Protein AF-H2XJU4-F1 (afdb_monomer)

Organism: Ciona intestinalis (NCBI:txid7719)

InterPro domains:
  IPR025257 Deubiquitinating enzyme MINDY-3/4, conserved domain [PF13898] (2-125)
  IPR039785 Deubiquitinating enzyme MINDY-3/4 [PTHR12473] (14-129)

Foldseek 3Di:
DAEWEFAPPDDPVGTDADDVPRLQDQAQKYWYDFNNFIKIKHFPPRCCSPDVVNVQKGWIWIDRPDPPPPGTFIKIKHLVVVVVVVVCVVPPPDDDPDPDDPVVDARVVVRVCSNRPPIDMDRVPDDGHD

Structure (mmCIF, N/CA/C/O backbone):
data_AF-H2XJU4-F1
#
_entry.id   AF-H2XJU4-F1
#
loop_
_atom_site.group_PDB
_atom_site.id
_atom_site.type_symbol
_atom_site.label_atom_id
_atom_site.label_alt_id
_atom_site.label_comp_id
_atom_site.label_asym_id
_atom_site.label_entity_id
_atom_site.label_seq_id
_atom_site.pdbx_PDB_ins_code
_atom_site.Cartn_x
_atom_site.Cartn_y
_atom_site.Cartn_z
_atom_site.occupancy
_atom_site.B_iso_or_equiv
_atom_site.auth_seq_id
_atom_site.auth_comp_id
_atom_site.auth_asym_id
_atom_site.auth_atom_id
_atom_site.pdbx_PDB_model_num
ATOM 1 N N . MET A 1 1 ? 12.295 -7.472 5.677 1.00 87.75 1 MET A N 1
ATOM 2 C CA . MET A 1 1 ? 11.002 -6.793 5.901 1.00 87.75 1 MET A CA 1
ATOM 3 C C . MET A 1 1 ? 11.134 -5.381 5.362 1.00 87.75 1 MET A C 1
ATOM 5 O O . MET A 1 1 ? 12.185 -4.787 5.574 1.00 87.75 1 MET A O 1
ATOM 9 N N . GLY A 1 2 ? 10.155 -4.907 4.596 1.00 97.25 2 GLY A N 1
ATOM 10 C CA . GLY A 1 2 ? 10.156 -3.570 4.004 1.00 97.25 2 GLY A CA 1
ATOM 11 C C . GLY A 1 2 ? 9.461 -2.537 4.885 1.00 97.25 2 GLY A C 1
ATOM 12 O O . GLY A 1 2 ? 8.859 -2.880 5.904 1.00 97.25 2 GLY A O 1
ATOM 13 N N . PHE A 1 3 ? 9.526 -1.278 4.466 1.00 98.25 3 PHE A N 1
ATOM 14 C CA . PHE A 1 3 ? 8.853 -0.168 5.131 1.00 98.25 3 PHE A CA 1
ATOM 15 C C . PHE A 1 3 ? 8.268 0.801 4.104 1.00 98.25 3 PHE A C 1
ATOM 17 O O . PHE A 1 3 ? 8.910 1.076 3.091 1.00 98.25 3 PHE A O 1
ATOM 24 N N . LEU A 1 4 ? 7.067 1.311 4.372 1.00 98.06 4 LEU A N 1
ATOM 25 C CA . LEU A 1 4 ? 6.427 2.393 3.623 1.00 98.06 4 LEU A CA 1
ATOM 26 C C . LEU A 1 4 ? 5.953 3.470 4.599 1.00 98.06 4 LEU A C 1
ATOM 28 O O . LEU A 1 4 ? 5.529 3.165 5.714 1.00 98.06 4 LEU A O 1
ATOM 32 N N . PHE A 1 5 ? 6.030 4.726 4.176 1.00 97.88 5 PHE A N 1
ATOM 33 C CA . PHE A 1 5 ? 5.716 5.875 5.015 1.00 97.88 5 PHE A CA 1
ATOM 34 C C . PHE A 1 5 ? 4.928 6.907 4.228 1.00 97.88 5 PHE A C 1
ATOM 36 O O . PHE A 1 5 ? 5.287 7.231 3.093 1.00 97.88 5 PHE A O 1
ATOM 43 N N . PHE A 1 6 ? 3.909 7.468 4.867 1.00 96.62 6 PHE A N 1
ATOM 44 C CA . PHE A 1 6 ? 3.215 8.637 4.364 1.00 96.62 6 PHE A CA 1
ATOM 45 C C . PHE A 1 6 ? 2.636 9.470 5.503 1.00 96.62 6 PHE A C 1
ATOM 47 O O . PHE A 1 6 ? 2.000 8.949 6.418 1.00 96.62 6 PHE A O 1
ATOM 54 N N . ASN A 1 7 ? 2.802 10.787 5.418 1.00 95.31 7 ASN A N 1
ATOM 55 C CA . ASN A 1 7 ? 2.183 11.719 6.345 1.00 95.31 7 ASN A CA 1
ATOM 56 C C . ASN A 1 7 ? 1.658 12.939 5.585 1.00 95.31 7 ASN A C 1
ATOM 58 O O . ASN A 1 7 ? 2.429 13.726 5.034 1.00 95.31 7 ASN A O 1
ATOM 62 N N . LYS A 1 8 ? 0.334 13.115 5.587 1.00 92.25 8 LYS A N 1
ATOM 63 C CA . LYS A 1 8 ? -0.343 14.225 4.901 1.00 92.25 8 LYS A CA 1
ATOM 64 C C . LYS A 1 8 ? 0.017 15.602 5.458 1.00 92.25 8 LYS A C 1
ATOM 66 O O . LYS A 1 8 ? -0.114 16.590 4.749 1.00 92.25 8 LYS A O 1
ATOM 71 N N . ASN A 1 9 ? 0.471 15.667 6.710 1.00 92.81 9 ASN A N 1
ATOM 72 C CA . ASN A 1 9 ? 0.819 16.925 7.369 1.00 92.81 9 ASN A CA 1
ATOM 73 C C . ASN A 1 9 ? 2.233 17.411 7.003 1.00 92.81 9 ASN A C 1
ATOM 75 O O . ASN A 1 9 ? 2.614 18.518 7.382 1.00 92.81 9 ASN A O 1
ATOM 79 N N . GLU A 1 10 ? 3.034 16.599 6.302 1.00 92.38 10 GLU A N 1
ATOM 80 C CA . GLU A 1 10 ? 4.335 17.039 5.800 1.00 92.38 10 GLU A CA 1
ATOM 81 C C . GLU A 1 10 ? 4.158 17.938 4.569 1.00 92.38 10 GLU A C 1
ATOM 83 O O . GLU A 1 10 ? 3.440 17.562 3.636 1.00 92.38 10 GLU A O 1
ATOM 88 N N . PRO A 1 11 ? 4.840 19.097 4.513 1.00 90.12 11 PRO A N 1
ATOM 89 C CA . PRO A 1 11 ? 4.806 19.935 3.326 1.00 90.12 11 PRO A CA 1
ATOM 90 C C . PRO A 1 11 ? 5.453 19.183 2.160 1.00 90.12 11 PRO A C 1
ATOM 92 O O . PRO A 1 11 ? 6.523 18.598 2.315 1.00 90.12 11 PRO A O 1
ATOM 95 N N . GLU A 1 12 ? 4.837 19.244 0.982 1.00 85.50 12 GLU A N 1
ATOM 96 C CA . GLU A 1 12 ? 5.210 18.442 -0.192 1.00 85.50 12 GLU A CA 1
ATOM 97 C C . GLU A 1 12 ? 6.711 18.510 -0.528 1.00 85.50 12 GLU A C 1
ATOM 99 O O . GLU A 1 12 ? 7.373 17.484 -0.672 1.00 85.50 12 GLU A O 1
ATOM 104 N N . LYS A 1 13 ? 7.290 19.720 -0.517 1.00 87.88 13 LYS A N 1
ATOM 105 C CA . LYS A 1 13 ? 8.720 19.964 -0.795 1.00 87.88 13 LYS A CA 1
ATOM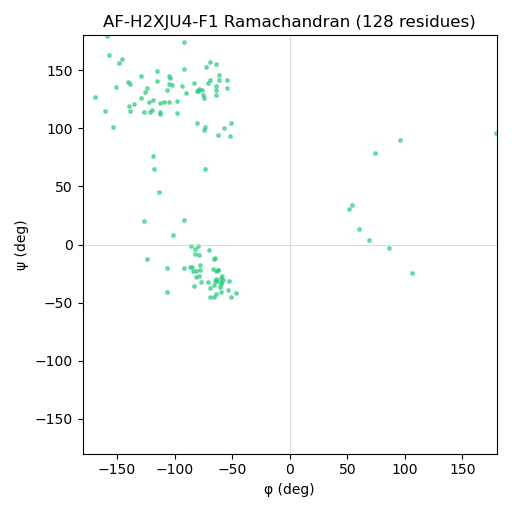 106 C C . LYS A 1 13 ? 9.684 19.375 0.244 1.00 87.88 13 LYS A C 1
ATOM 108 O O . LYS A 1 13 ? 10.889 19.368 0.010 1.00 87.88 13 LYS A O 1
ATOM 113 N N . LYS A 1 14 ? 9.191 18.941 1.407 1.00 90.19 14 LYS A N 1
ATOM 114 C CA . LYS A 1 14 ? 9.986 18.322 2.483 1.00 90.19 14 LYS A CA 1
ATOM 115 C C . LYS A 1 14 ? 9.418 16.969 2.915 1.00 90.19 14 LYS A C 1
ATOM 117 O O . LYS A 1 14 ? 9.693 16.535 4.031 1.00 90.19 14 LYS A O 1
ATOM 122 N N . ARG A 1 15 ? 8.611 16.327 2.067 1.00 91.44 15 ARG A N 1
ATOM 123 C CA . ARG A 1 15 ? 7.999 15.037 2.387 1.00 91.44 15 ARG A CA 1
ATOM 124 C C . ARG A 1 15 ? 9.080 13.970 2.559 1.00 91.44 15 ARG A C 1
ATOM 126 O O . ARG A 1 15 ? 9.996 13.862 1.738 1.00 91.44 15 ARG A O 1
ATOM 133 N N . THR A 1 16 ? 8.976 13.194 3.630 1.00 94.56 16 THR A N 1
ATOM 134 C CA . THR A 1 16 ? 9.946 12.157 3.975 1.00 94.56 16 THR A CA 1
ATOM 135 C C . THR A 1 16 ? 9.949 11.073 2.902 1.00 94.56 16 THR A C 1
ATOM 137 O O . THR A 1 16 ? 8.909 10.526 2.537 1.00 94.56 16 THR A O 1
ATOM 140 N N . GLN A 1 17 ? 11.139 10.741 2.404 1.00 94.19 17 GLN A N 1
ATOM 141 C CA . GLN A 1 17 ? 11.330 9.693 1.405 1.00 94.19 17 GLN A CA 1
ATOM 142 C C . GLN A 1 17 ? 11.924 8.446 2.052 1.00 94.19 17 GLN A C 1
ATOM 144 O O . GLN A 1 17 ? 13.009 8.481 2.631 1.00 94.19 17 GLN A O 1
ATOM 149 N N . VAL A 1 18 ? 11.227 7.319 1.917 1.00 95.88 18 VAL A N 1
ATOM 150 C CA . VAL A 1 18 ? 11.767 6.018 2.320 1.00 95.88 18 VAL A CA 1
ATOM 151 C C . VAL A 1 18 ? 12.790 5.554 1.283 1.00 95.88 18 VAL A C 1
ATOM 153 O O . VAL A 1 18 ? 12.500 5.529 0.086 1.00 95.88 18 VAL A O 1
ATOM 156 N N . GLY A 1 19 ? 13.982 5.170 1.743 1.00 95.81 19 GLY A N 1
ATOM 157 C CA . GLY A 1 19 ? 15.054 4.685 0.872 1.00 95.81 19 GLY A CA 1
ATOM 158 C C . GLY A 1 19 ? 14.666 3.418 0.102 1.00 95.81 19 GLY A C 1
ATOM 159 O O . GLY A 1 19 ? 13.959 2.554 0.624 1.00 95.81 19 GLY A O 1
ATOM 160 N N . SER A 1 20 ? 15.168 3.279 -1.128 1.00 92.38 20 SER A N 1
ATOM 161 C CA . SER A 1 20 ? 14.761 2.223 -2.067 1.00 92.38 20 SER A CA 1
ATOM 162 C C . SER A 1 20 ? 14.870 0.809 -1.491 1.00 92.38 20 SER A C 1
ATOM 164 O O . SER A 1 20 ? 13.952 0.018 -1.668 1.00 92.38 20 SER A O 1
ATOM 166 N N . MET A 1 21 ? 15.915 0.521 -0.705 1.00 93.38 21 MET A N 1
ATOM 167 C CA . MET A 1 21 ? 16.120 -0.793 -0.073 1.00 93.38 21 MET A CA 1
ATOM 168 C C . MET A 1 21 ? 14.972 -1.210 0.859 1.00 93.38 21 MET A C 1
ATOM 170 O O . MET A 1 21 ? 14.660 -2.393 0.965 1.00 93.38 21 MET A O 1
ATOM 174 N N . TYR A 1 22 ? 14.314 -0.251 1.514 1.00 96.06 22 TYR A N 1
ATOM 175 C CA . TYR A 1 22 ? 13.145 -0.522 2.352 1.00 96.06 22 TYR A CA 1
ATOM 176 C C . TYR A 1 22 ? 11.868 -0.710 1.524 1.00 96.06 22 TYR A C 1
ATOM 178 O O . TYR A 1 22 ? 10.970 -1.441 1.943 1.00 96.06 22 TYR A O 1
ATOM 186 N N . LYS A 1 23 ? 11.791 -0.095 0.338 1.00 95.50 23 LYS A N 1
ATOM 187 C CA . LYS A 1 23 ? 10.682 -0.277 -0.608 1.00 95.50 23 LYS A CA 1
ATOM 188 C C . LYS A 1 23 ? 10.796 -1.589 -1.392 1.00 95.50 23 LYS A C 1
ATOM 190 O O . LYS A 1 23 ? 9.773 -2.087 -1.861 1.00 95.50 23 LYS A O 1
ATOM 195 N N . THR A 1 24 ? 11.987 -2.177 -1.511 1.00 94.31 24 THR A N 1
ATOM 196 C CA . THR A 1 24 ? 12.247 -3.434 -2.241 1.00 94.31 24 THR A CA 1
ATOM 197 C C . THR A 1 24 ? 12.774 -4.549 -1.321 1.00 94.31 24 THR A C 1
ATOM 199 O O . THR A 1 24 ? 13.927 -4.969 -1.446 1.00 94.31 24 THR A O 1
ATOM 202 N N . PRO A 1 25 ? 11.968 -5.030 -0.357 1.00 95.25 25 PRO A N 1
ATOM 203 C CA . PRO A 1 25 ? 12.364 -6.131 0.514 1.00 95.25 25 PRO A CA 1
ATOM 204 C C . PRO A 1 25 ? 12.460 -7.467 -0.241 1.00 95.25 25 PRO A C 1
ATOM 206 O O . PRO A 1 25 ? 11.784 -7.670 -1.242 1.00 95.25 25 PRO A O 1
ATOM 209 N N . LEU A 1 26 ? 13.237 -8.415 0.300 1.00 92.38 26 LEU A N 1
ATOM 210 C CA . LEU A 1 26 ? 13.363 -9.780 -0.244 1.00 92.38 26 LEU A CA 1
ATOM 211 C C . LEU A 1 26 ? 12.030 -10.548 -0.285 1.00 92.38 26 LEU A C 1
ATOM 213 O O . LEU A 1 26 ? 11.817 -11.378 -1.159 1.00 92.38 26 LEU A O 1
ATOM 217 N N . LEU A 1 27 ? 11.160 -10.299 0.693 1.00 95.38 27 LEU A N 1
ATOM 218 C CA . LEU A 1 27 ? 9.801 -10.828 0.735 1.00 95.38 27 LEU A CA 1
ATOM 219 C C . LEU A 1 27 ? 8.833 -9.652 0.631 1.00 95.38 27 LEU A C 1
ATOM 221 O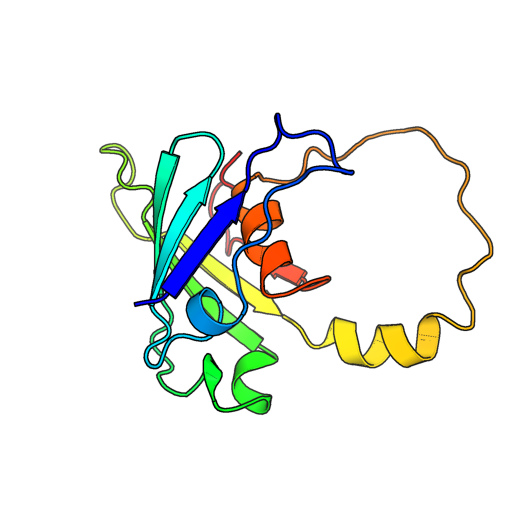 O . LEU A 1 27 ? 9.104 -8.638 1.283 1.00 95.38 27 LEU A O 1
ATOM 225 N N . PRO A 1 28 ? 7.714 -9.784 -0.103 1.00 97.19 28 PRO A N 1
ATOM 226 C CA . PRO A 1 28 ? 6.735 -8.720 -0.326 1.00 97.19 28 PRO A CA 1
ATOM 227 C C . PRO A 1 28 ? 5.891 -8.463 0.930 1.00 97.19 28 PRO A C 1
ATOM 229 O O . PRO A 1 28 ? 4.696 -8.734 0.968 1.00 97.19 28 PRO A O 1
ATOM 232 N N . ILE A 1 29 ? 6.544 -7.995 1.990 1.00 98.00 29 ILE A N 1
ATOM 233 C CA . ILE A 1 29 ? 5.963 -7.683 3.293 1.00 98.00 29 ILE A CA 1
ATOM 234 C C . ILE A 1 29 ? 6.537 -6.339 3.725 1.00 98.00 29 ILE A C 1
ATOM 236 O O . ILE A 1 29 ? 7.758 -6.205 3.885 1.00 98.00 29 ILE A O 1
ATOM 240 N N . TRP A 1 30 ? 5.662 -5.368 3.957 1.00 98.38 30 TRP A N 1
ATOM 241 C CA . TRP A 1 30 ? 6.001 -4.019 4.387 1.00 98.38 30 TRP A CA 1
ATOM 242 C C . TRP A 1 30 ? 5.267 -3.680 5.676 1.00 98.38 30 TRP A C 1
ATOM 244 O O . TRP A 1 30 ? 4.060 -3.883 5.785 1.00 98.38 30 TRP A O 1
ATOM 254 N N . VAL A 1 31 ? 5.986 -3.098 6.631 1.00 98.19 31 VAL A N 1
ATOM 255 C CA . VAL A 1 31 ? 5.346 -2.316 7.691 1.00 98.19 31 VAL A CA 1
ATOM 256 C C . VAL A 1 31 ? 5.033 -0.940 7.116 1.00 98.19 31 VAL A C 1
ATOM 258 O O . VAL A 1 31 ? 5.884 -0.321 6.481 1.00 98.19 31 VAL A O 1
ATOM 261 N N . THR A 1 32 ? 3.818 -0.456 7.322 1.00 97.88 32 THR A N 1
ATOM 262 C CA . THR A 1 32 ? 3.414 0.891 6.918 1.00 97.88 32 THR A CA 1
ATOM 263 C C . THR A 1 32 ? 3.354 1.794 8.132 1.00 97.88 32 THR A C 1
ATOM 265 O O . THR A 1 32 ? 2.869 1.365 9.176 1.00 97.88 32 THR A O 1
ATOM 268 N N . GLN A 1 33 ? 3.742 3.052 7.974 1.00 97.00 33 GLN A N 1
ATOM 269 C CA . GLN A 1 33 ? 3.356 4.128 8.877 1.00 97.00 33 GLN A CA 1
ATOM 270 C C . GLN A 1 33 ? 2.622 5.190 8.053 1.00 97.00 33 GLN A C 1
ATOM 272 O O . GLN A 1 33 ? 3.196 5.780 7.142 1.00 97.00 33 GLN A O 1
ATOM 277 N N . VAL A 1 34 ? 1.330 5.372 8.322 1.00 96.62 34 VAL A N 1
ATOM 278 C CA . VAL A 1 34 ? 0.450 6.274 7.572 1.00 96.62 34 VAL A CA 1
ATOM 279 C C . VAL A 1 34 ? -0.233 7.213 8.557 1.00 96.62 34 VAL A C 1
ATOM 281 O O . VAL A 1 34 ? -1.015 6.774 9.396 1.00 96.62 34 VAL A O 1
ATOM 284 N N . ASN A 1 35 ? 0.075 8.510 8.484 1.00 94.38 35 ASN A N 1
ATOM 285 C CA . ASN A 1 35 ? -0.496 9.567 9.334 1.00 94.38 35 ASN A CA 1
ATOM 286 C C . ASN A 1 35 ? -0.436 9.307 10.852 1.00 94.38 35 ASN A C 1
ATOM 288 O O . ASN A 1 35 ? -1.308 9.756 11.592 1.00 94.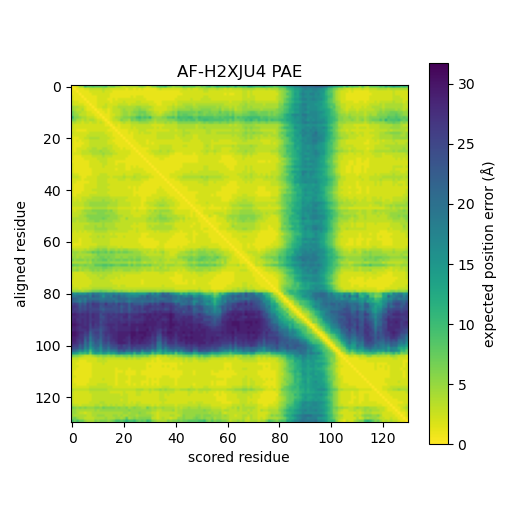38 35 ASN A O 1
ATOM 292 N N . GLY A 1 36 ? 0.574 8.589 11.340 1.00 93.56 36 GLY A N 1
ATOM 293 C CA . GLY A 1 36 ? 0.675 8.225 12.761 1.00 93.56 36 GLY A CA 1
ATOM 294 C C . GLY A 1 36 ? 0.360 6.757 13.039 1.00 93.56 36 GLY A C 1
ATOM 295 O O . GLY A 1 36 ? 0.876 6.214 14.013 1.00 93.56 36 GLY A O 1
ATOM 296 N N . SER A 1 37 ? -0.418 6.105 12.174 1.00 94.38 37 SER A N 1
ATOM 297 C CA . SER A 1 37 ? -0.898 4.735 12.372 1.00 94.38 37 SER A CA 1
ATOM 298 C C . SER A 1 37 ? 0.016 3.714 11.707 1.00 94.38 37 SER A C 1
ATOM 300 O O . SER A 1 37 ? 0.435 3.894 10.563 1.00 94.38 37 SER A O 1
ATOM 302 N N . TYR A 1 38 ? 0.307 2.625 12.416 1.00 96.31 38 TYR A N 1
ATOM 303 C CA . TYR A 1 38 ? 1.076 1.507 11.876 1.00 96.31 38 TYR A CA 1
ATOM 304 C C . TYR A 1 38 ? 0.163 0.443 11.273 1.00 96.31 38 TYR A C 1
ATOM 30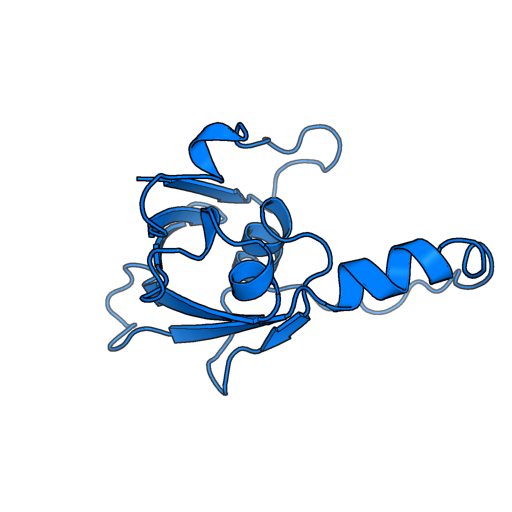6 O O . TYR A 1 38 ? -0.961 0.255 11.721 1.00 96.31 38 TYR A O 1
ATOM 314 N N . GLY A 1 39 ? 0.669 -0.281 10.282 1.00 96.69 39 GLY A N 1
ATOM 315 C CA . GLY A 1 39 ? -0.023 -1.405 9.660 1.00 96.69 39 GLY A CA 1
ATOM 316 C C . GLY A 1 39 ? 0.951 -2.338 8.951 1.00 96.69 39 GLY A C 1
ATOM 317 O O . GLY A 1 39 ? 2.161 -2.097 8.941 1.00 96.69 39 GLY A O 1
ATOM 318 N N . VAL A 1 40 ? 0.426 -3.405 8.358 1.00 97.62 40 VAL A N 1
ATOM 319 C CA . VAL A 1 40 ? 1.196 -4.382 7.584 1.00 97.62 40 VAL A CA 1
ATOM 320 C C . VAL A 1 40 ? 0.532 -4.588 6.231 1.00 97.62 40 VAL A C 1
ATOM 322 O O . VAL A 1 40 ? -0.648 -4.920 6.164 1.00 97.62 40 VAL A O 1
ATOM 325 N N . LEU A 1 41 ? 1.316 -4.414 5.167 1.00 97.75 41 LEU A N 1
ATOM 326 C CA . LEU A 1 41 ? 0.983 -4.793 3.797 1.00 97.75 41 LEU A CA 1
ATOM 327 C C . LEU A 1 41 ? 1.765 -6.043 3.414 1.00 97.75 41 LEU A C 1
ATOM 329 O O . LEU A 1 41 ? 2.967 -6.121 3.675 1.00 97.75 41 LEU A O 1
ATOM 333 N N . PHE A 1 42 ? 1.126 -6.984 2.732 1.00 98.06 42 PHE A N 1
ATOM 334 C CA . PHE A 1 42 ? 1.835 -8.110 2.137 1.00 98.06 42 PHE A CA 1
ATOM 335 C C . PHE A 1 42 ? 1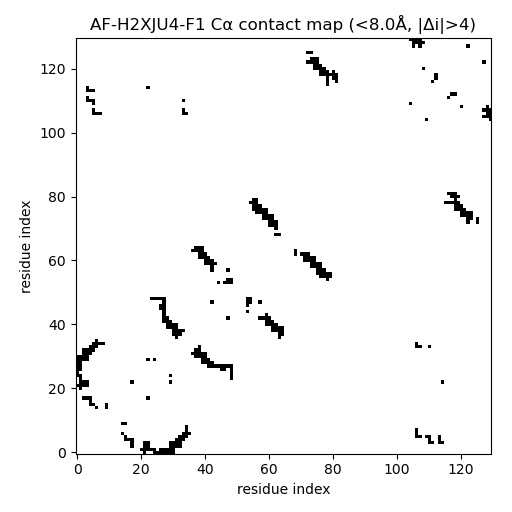.185 -8.611 0.851 1.00 98.06 42 PHE A C 1
ATOM 337 O O . PHE A 1 42 ? -0.010 -8.446 0.639 1.00 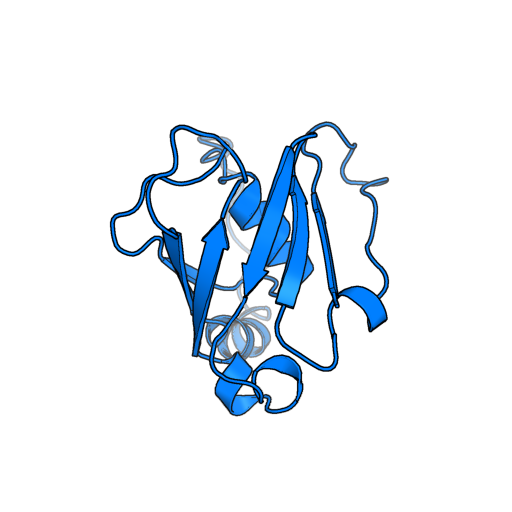98.06 42 PHE A O 1
ATOM 344 N N . CYS A 1 43 ? 1.980 -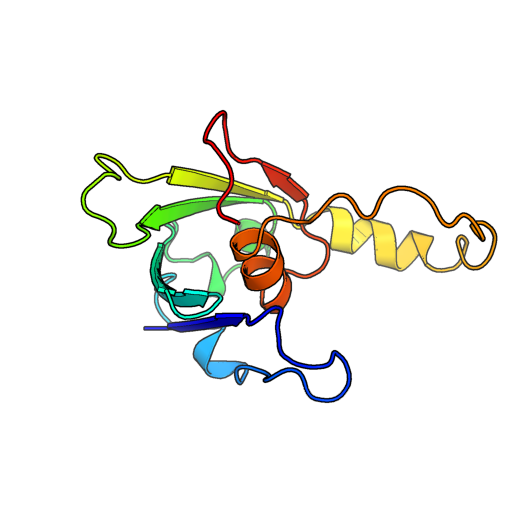9.256 0.003 1.00 97.69 43 CYS A N 1
ATOM 345 C CA . CYS A 1 43 ? 1.498 -10.040 -1.131 1.00 97.69 43 CYS A CA 1
ATOM 346 C C . CYS A 1 43 ? 1.865 -11.511 -0.926 1.00 97.69 43 CYS A C 1
ATOM 348 O O . CYS A 1 43 ? 2.896 -11.832 -0.333 1.00 97.69 43 CYS A O 1
ATOM 350 N N . THR A 1 44 ? 1.046 -12.422 -1.437 1.00 96.25 44 THR A N 1
ATOM 351 C CA . THR A 1 44 ? 1.346 -13.861 -1.420 1.00 96.25 44 THR A CA 1
ATOM 352 C C . THR A 1 44 ? 2.290 -14.277 -2.557 1.00 96.25 44 THR A C 1
ATOM 354 O O . THR A 1 44 ? 3.006 -15.272 -2.421 1.00 96.25 44 THR A O 1
ATOM 357 N N . ALA A 1 45 ? 2.361 -13.494 -3.641 1.00 95.94 45 ALA A N 1
ATOM 358 C CA . ALA A 1 45 ? 3.296 -13.690 -4.748 1.00 95.94 45 ALA A CA 1
ATOM 359 C C . ALA A 1 45 ? 4.716 -13.269 -4.338 1.00 95.94 45 ALA A C 1
ATOM 361 O O . ALA A 1 45 ? 5.057 -12.087 -4.318 1.00 95.94 45 ALA A O 1
ATOM 362 N N . ARG A 1 46 ? 5.554 -14.245 -3.965 1.00 94.38 46 ARG A N 1
ATOM 363 C CA . ARG A 1 46 ? 6.908 -14.010 -3.418 1.00 94.38 46 ARG A CA 1
ATOM 364 C C . ARG A 1 46 ? 7.833 -13.247 -4.362 1.00 94.38 46 ARG A C 1
ATOM 366 O O . ARG A 1 46 ? 8.738 -12.562 -3.901 1.00 94.38 46 ARG A O 1
ATOM 373 N N . ASP A 1 47 ? 7.609 -13.401 -5.654 1.00 94.25 47 ASP A N 1
ATOM 374 C CA . ASP A 1 47 ? 8.350 -12.800 -6.751 1.00 94.25 47 ASP A CA 1
ATOM 375 C C . ASP A 1 47 ? 7.905 -11.368 -7.073 1.00 94.25 47 ASP A C 1
ATOM 377 O O . ASP A 1 47 ? 8.567 -10.727 -7.880 1.00 94.25 47 ASP A O 1
ATOM 381 N N . LEU A 1 48 ? 6.863 -10.831 -6.418 1.00 95.75 48 LEU A N 1
ATOM 382 C CA . LEU A 1 48 ? 6.308 -9.496 -6.691 1.00 95.75 48 LEU A CA 1
ATOM 383 C C . LEU A 1 48 ? 7.373 -8.394 -6.807 1.00 95.75 48 LEU A C 1
ATOM 385 O O . LEU A 1 48 ? 7.266 -7.521 -7.656 1.00 95.75 48 LEU A O 1
ATOM 389 N N . VAL A 1 49 ? 8.387 -8.409 -5.939 1.00 91.50 49 VAL A N 1
ATOM 390 C CA . VAL A 1 49 ? 9.433 -7.368 -5.909 1.00 91.50 49 VAL A CA 1
ATOM 391 C C . VAL A 1 49 ? 10.568 -7.651 -6.904 1.00 91.50 49 VAL A C 1
ATOM 393 O O . VAL A 1 49 ? 11.336 -6.753 -7.237 1.00 91.50 49 VAL A O 1
ATOM 396 N N . THR A 1 50 ? 10.713 -8.897 -7.357 1.00 91.19 50 THR A N 1
ATOM 397 C CA . THR A 1 50 ? 11.832 -9.349 -8.200 1.00 91.19 50 THR A CA 1
ATOM 398 C C . THR A 1 50 ? 11.449 -9.588 -9.659 1.00 91.19 50 THR A C 1
ATOM 400 O O . THR A 1 50 ? 12.336 -9.607 -10.510 1.00 91.19 50 THR A O 1
ATOM 403 N N . ASP A 1 51 ? 10.163 -9.778 -9.959 1.00 92.75 51 ASP A N 1
ATOM 404 C CA . ASP A 1 51 ? 9.635 -9.956 -11.310 1.00 92.75 51 ASP A CA 1
ATOM 405 C C . ASP A 1 51 ? 8.753 -8.766 -11.702 1.00 92.75 51 ASP A C 1
ATOM 407 O O . ASP A 1 51 ? 7.643 -8.579 -11.200 1.00 92.75 51 ASP A O 1
ATOM 411 N N . TRP A 1 52 ? 9.241 -7.987 -12.668 1.00 88.88 52 TRP A N 1
ATOM 412 C CA . TRP A 1 52 ? 8.527 -6.835 -13.210 1.00 88.88 52 TRP A CA 1
ATOM 413 C C . TRP A 1 52 ? 7.173 -7.209 -13.815 1.00 88.88 52 TRP A C 1
ATOM 415 O O . TRP A 1 52 ? 6.294 -6.356 -13.867 1.00 88.88 52 TRP A O 1
ATOM 425 N N . LYS A 1 53 ? 6.987 -8.448 -14.298 1.00 91.62 53 LYS A N 1
ATOM 426 C CA . LYS A 1 53 ? 5.702 -8.898 -14.853 1.00 91.62 53 LYS A CA 1
ATOM 427 C C . LYS A 1 53 ? 4.660 -9.031 -13.754 1.00 91.62 53 LYS A C 1
ATOM 429 O O . LYS A 1 53 ? 3.541 -8.553 -13.928 1.00 91.62 53 LYS A O 1
ATOM 434 N N . THR A 1 54 ? 5.046 -9.637 -12.635 1.00 92.94 54 THR A N 1
ATOM 435 C CA . THR A 1 54 ? 4.204 -9.786 -11.445 1.00 92.94 54 THR A CA 1
ATOM 436 C C . THR A 1 54 ? 3.898 -8.421 -10.823 1.00 92.94 54 THR A C 1
ATOM 438 O O . THR A 1 54 ? 2.770 -8.178 -10.405 1.00 92.94 54 THR A O 1
ATOM 441 N N . GLU A 1 55 ? 4.839 -7.471 -10.875 1.00 94.00 55 GLU A N 1
ATOM 442 C CA . GLU A 1 55 ? 4.622 -6.091 -10.409 1.00 94.00 55 GLU A CA 1
ATOM 443 C C . GLU A 1 55 ? 3.666 -5.262 -11.299 1.00 94.00 55 GLU A C 1
ATOM 445 O O . GLU A 1 55 ? 3.300 -4.145 -10.930 1.00 94.00 55 GLU A O 1
ATOM 450 N N . ARG A 1 56 ? 3.194 -5.783 -12.448 1.00 94.19 56 ARG A N 1
ATOM 451 C CA . ARG A 1 56 ? 2.204 -5.080 -13.294 1.00 94.19 56 ARG A CA 1
ATOM 452 C C . ARG A 1 56 ? 0.783 -5.137 -12.761 1.00 94.19 56 ARG A C 1
ATOM 454 O O . ARG A 1 56 ? 0.017 -4.218 -13.026 1.00 94.19 56 ARG A O 1
ATOM 461 N N . TYR A 1 57 ? 0.412 -6.225 -12.093 1.00 95.81 57 TYR A N 1
ATOM 462 C CA . TYR A 1 57 ? -0.945 -6.430 -11.599 1.00 95.81 57 TYR A CA 1
ATOM 463 C C . TYR A 1 57 ? -0.955 -7.481 -10.498 1.00 95.81 57 TYR A C 1
ATOM 465 O O . TYR A 1 57 ? -0.661 -8.649 -10.756 1.00 95.81 57 TYR A O 1
ATOM 473 N N . PHE A 1 58 ? -1.298 -7.078 -9.281 1.00 97.38 58 PHE A N 1
ATOM 474 C CA . PHE A 1 58 ? -1.225 -7.949 -8.111 1.00 97.38 58 PHE A CA 1
ATOM 475 C C . PHE A 1 58 ? -2.171 -7.479 -7.009 1.00 97.38 58 PHE A C 1
ATOM 477 O O . PHE A 1 58 ? -2.612 -6.331 -6.995 1.00 97.38 58 PHE A O 1
ATOM 484 N N . CYS A 1 59 ? -2.450 -8.368 -6.057 1.00 97.88 59 CYS A N 1
ATOM 485 C CA . CYS A 1 59 ? -3.212 -8.032 -4.861 1.00 97.88 59 CYS A CA 1
ATOM 486 C C . CYS A 1 59 ? -2.282 -7.862 -3.658 1.00 97.88 59 CYS A C 1
ATOM 488 O O . CYS A 1 59 ? -1.375 -8.668 -3.431 1.00 97.88 59 CYS A O 1
ATOM 490 N N . LEU A 1 60 ? -2.541 -6.834 -2.861 1.00 98.19 60 LEU A N 1
ATOM 491 C CA . LEU A 1 60 ? -2.001 -6.647 -1.526 1.00 98.19 60 LEU A CA 1
ATOM 492 C C . LEU A 1 60 ? -3.074 -6.958 -0.492 1.00 98.19 60 LEU A C 1
ATOM 494 O O . LEU A 1 60 ? -4.244 -6.640 -0.673 1.00 98.19 60 LEU A O 1
ATOM 498 N N . HIS A 1 61 ? -2.644 -7.519 0.625 1.00 97.94 61 HIS A N 1
ATOM 499 C CA . HIS A 1 61 ? -3.445 -7.695 1.822 1.00 97.94 61 HIS A CA 1
ATOM 500 C C . HIS A 1 61 ? -2.973 -6.693 2.870 1.00 97.94 61 HIS A C 1
ATOM 502 O O . HIS A 1 61 ? -1.764 -6.549 3.087 1.00 97.94 61 HIS A O 1
ATOM 508 N N . TYR A 1 62 ? -3.912 -6.001 3.511 1.00 97.94 62 TYR A N 1
ATOM 509 C CA . TYR A 1 62 ? -3.621 -4.950 4.476 1.00 97.94 62 TYR A CA 1
ATOM 510 C C . TYR A 1 62 ? -4.303 -5.172 5.822 1.00 97.94 62 TYR A C 1
ATOM 512 O O . TYR A 1 62 ? -5.520 -5.350 5.895 1.00 97.94 62 TYR A O 1
ATOM 520 N N . TYR A 1 63 ? -3.516 -5.048 6.891 1.00 96.88 63 TYR A N 1
ATOM 521 C CA . TYR A 1 63 ? -4.001 -4.908 8.261 1.00 96.88 63 TYR A CA 1
ATOM 522 C C . TYR A 1 63 ? -3.531 -3.575 8.857 1.00 96.88 63 TYR A C 1
ATOM 524 O O . TYR A 1 63 ? -2.332 -3.312 8.935 1.00 96.88 63 TYR A O 1
ATOM 532 N N . ASN A 1 64 ? -4.463 -2.754 9.333 1.00 93.25 64 ASN A N 1
ATOM 533 C CA . ASN A 1 64 ? -4.228 -1.462 9.981 1.00 93.25 64 ASN A CA 1
ATOM 534 C C . ASN A 1 64 ? -3.959 -1.571 11.496 1.00 93.25 64 ASN A C 1
ATOM 536 O O . ASN A 1 64 ? -3.792 -0.556 12.166 1.00 93.25 64 ASN A O 1
ATOM 540 N N . GLY A 1 65 ? -3.984 -2.788 12.053 1.00 88.19 65 GLY A N 1
ATOM 541 C CA . GLY A 1 65 ? -3.743 -3.053 13.476 1.00 88.19 65 GLY A CA 1
ATOM 542 C C . GLY A 1 65 ? -4.836 -2.548 14.428 1.00 88.19 65 GLY A C 1
ATOM 543 O O . GLY A 1 65 ? -4.679 -2.661 15.643 1.00 88.19 65 GLY A O 1
ATOM 544 N N . HIS A 1 66 ? -5.936 -2.000 13.913 1.00 90.69 66 HIS A N 1
ATOM 545 C CA . HIS A 1 66 ? -7.058 -1.531 14.711 1.00 90.69 66 HIS A CA 1
ATOM 546 C C . HIS A 1 66 ? -7.988 -2.694 15.070 1.00 90.69 66 HIS A C 1
ATOM 548 O O . HIS A 1 66 ? -8.318 -3.525 14.228 1.00 90.69 66 HIS A O 1
ATOM 554 N N . PHE A 1 67 ? -8.483 -2.723 16.309 1.00 89.19 67 PHE A N 1
ATOM 555 C CA . PHE A 1 67 ? -9.315 -3.825 16.815 1.00 89.19 67 PHE A CA 1
ATOM 556 C C . PHE A 1 67 ? -10.641 -4.009 16.055 1.00 89.19 67 PHE A C 1
ATOM 558 O O . PHE A 1 67 ? -11.250 -5.074 16.115 1.00 89.19 67 PHE A O 1
ATOM 565 N N . THR A 1 68 ? -11.120 -2.971 15.364 1.00 89.88 68 THR A N 1
ATOM 566 C CA . THR A 1 68 ? -12.350 -3.049 14.561 1.00 89.88 68 THR A CA 1
ATOM 567 C C . THR A 1 68 ? -12.137 -3.753 13.227 1.00 89.88 68 THR A C 1
ATOM 569 O O . THR A 1 68 ? -13.119 -4.171 12.620 1.00 89.88 68 THR A O 1
ATOM 572 N N . GLN A 1 69 ? -10.895 -3.891 12.755 1.00 92.62 69 GLN A N 1
ATOM 573 C CA . GLN A 1 69 ? -10.608 -4.630 11.536 1.00 92.62 69 GLN A CA 1
ATOM 574 C C . GLN A 1 69 ? -10.590 -6.130 11.850 1.00 92.62 69 GLN A C 1
ATOM 576 O O . GLN A 1 69 ? -9.651 -6.642 12.450 1.00 92.62 69 GLN A O 1
ATOM 581 N N . GLN A 1 70 ? -11.651 -6.829 11.448 1.00 89.50 70 GLN A N 1
ATOM 582 C CA . GLN A 1 70 ? -11.817 -8.264 11.710 1.00 89.50 70 GLN A CA 1
ATOM 583 C C . GLN A 1 70 ? -11.158 -9.158 10.644 1.00 89.50 70 GLN A C 1
ATOM 585 O O . GLN A 1 70 ? -10.919 -10.333 10.908 1.00 89.50 70 GLN A O 1
ATOM 590 N N . ALA A 1 71 ? -10.870 -8.616 9.457 1.00 91.75 71 ALA A N 1
ATOM 591 C CA . ALA A 1 71 ? -10.254 -9.318 8.331 1.00 91.75 71 ALA A CA 1
ATOM 592 C C . ALA A 1 71 ? -9.331 -8.379 7.537 1.00 91.75 71 ALA A C 1
ATOM 594 O O . ALA A 1 71 ? -9.452 -7.154 7.635 1.00 91.75 71 ALA A O 1
ATOM 595 N N . GLU A 1 72 ? -8.402 -8.937 6.762 1.00 92.44 72 GLU A N 1
ATOM 596 C CA . GLU A 1 72 ? -7.553 -8.156 5.862 1.00 92.44 72 GLU A CA 1
ATOM 597 C C . GLU A 1 72 ? -8.388 -7.420 4.816 1.00 92.44 72 GLU A C 1
ATOM 599 O O . GLU A 1 72 ? -9.330 -7.975 4.258 1.00 92.44 72 GLU A O 1
ATOM 604 N N . ALA A 1 73 ? -7.988 -6.192 4.489 1.00 96.12 73 ALA A N 1
ATOM 605 C CA . ALA A 1 73 ? -8.457 -5.553 3.268 1.00 96.12 73 ALA A CA 1
ATOM 606 C C . ALA A 1 73 ? -7.636 -6.089 2.092 1.00 96.12 73 ALA A C 1
ATOM 608 O O . ALA A 1 73 ? -6.404 -6.121 2.164 1.00 96.12 73 ALA A O 1
ATOM 609 N N . THR A 1 74 ? -8.303 -6.493 1.014 1.00 97.44 74 THR A N 1
ATOM 610 C CA . THR A 1 74 ? -7.633 -6.889 -0.230 1.00 97.44 74 THR A CA 1
ATOM 611 C C . THR A 1 74 ? -7.655 -5.716 -1.196 1.00 97.44 74 THR A C 1
ATOM 613 O O . THR A 1 74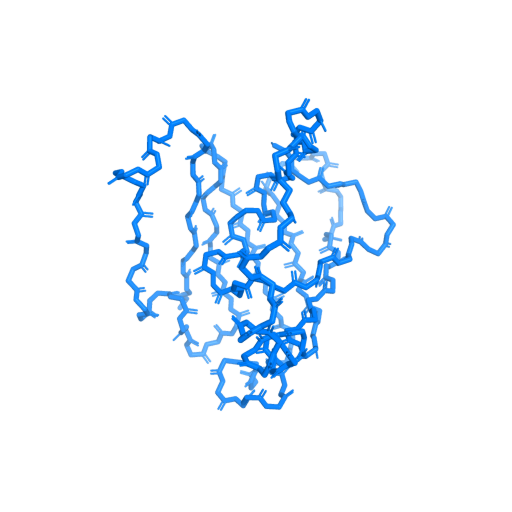 ? -8.717 -5.199 -1.523 1.00 97.44 74 THR A O 1
ATOM 616 N N . ILE A 1 75 ? -6.485 -5.298 -1.663 1.00 97.81 75 ILE A N 1
ATOM 617 C CA . ILE A 1 75 ? -6.290 -4.119 -2.506 1.00 97.81 75 ILE A CA 1
ATOM 618 C C . ILE A 1 75 ? -5.620 -4.577 -3.797 1.00 97.81 75 ILE A C 1
ATOM 620 O O . ILE A 1 75 ? -4.538 -5.158 -3.756 1.00 97.81 75 ILE A O 1
ATOM 624 N N . THR A 1 76 ? -6.237 -4.320 -4.940 1.00 97.94 76 THR A N 1
ATOM 625 C CA . THR A 1 76 ? -5.654 -4.628 -6.248 1.00 97.94 76 THR A CA 1
ATOM 626 C C . THR A 1 76 ? -4.854 -3.427 -6.736 1.00 97.94 76 THR A C 1
ATOM 628 O O . THR A 1 76 ? -5.355 -2.305 -6.735 1.00 97.94 76 THR A O 1
ATOM 631 N N . ILE A 1 77 ? -3.614 -3.669 -7.156 1.00 97.19 77 ILE A N 1
ATOM 632 C CA . ILE A 1 77 ? -2.709 -2.664 -7.713 1.00 97.19 77 ILE A CA 1
ATOM 633 C C . ILE A 1 77 ? -2.477 -2.989 -9.188 1.00 97.19 77 ILE A C 1
ATOM 635 O O . ILE A 1 77 ? -1.982 -4.071 -9.509 1.00 97.19 77 ILE A O 1
ATOM 639 N N . ASP A 1 78 ? -2.796 -2.050 -10.078 1.00 96.06 78 ASP A N 1
ATOM 640 C CA . ASP A 1 78 ? -2.473 -2.120 -11.507 1.00 96.06 78 ASP A CA 1
ATOM 641 C C . ASP A 1 78 ? -1.449 -1.034 -11.854 1.00 96.06 78 ASP A C 1
ATOM 643 O O . ASP A 1 78 ? -1.738 0.158 -11.778 1.00 96.06 78 ASP A O 1
ATOM 647 N N . THR A 1 79 ? -0.236 -1.439 -12.230 1.00 93.75 79 THR A N 1
ATOM 648 C CA . THR A 1 79 ? 0.845 -0.517 -12.620 1.00 93.75 79 THR A CA 1
ATOM 649 C C . THR A 1 79 ? 1.023 -0.432 -14.138 1.00 93.75 79 THR A C 1
ATOM 651 O O . THR A 1 79 ? 1.979 0.176 -14.615 1.00 93.75 79 THR A O 1
ATOM 654 N N . ARG A 1 80 ? 0.135 -1.031 -14.946 1.00 88.25 80 ARG A N 1
ATOM 655 C CA . ARG A 1 80 ? 0.252 -1.030 -16.417 1.00 88.25 80 ARG A CA 1
ATOM 656 C C . ARG A 1 80 ? 0.114 0.367 -17.014 1.00 88.25 80 ARG A C 1
ATOM 658 O O . ARG A 1 80 ? 0.795 0.636 -17.999 1.00 88.25 80 ARG A O 1
ATOM 665 N N . THR A 1 81 ? -0.677 1.236 -16.385 1.00 66.44 81 THR A N 1
ATOM 666 C CA . THR A 1 81 ? -0.856 2.656 -16.745 1.00 66.44 81 THR A CA 1
ATOM 667 C C . THR A 1 81 ? 0.472 3.405 -16.856 1.00 66.44 81 THR A C 1
ATOM 669 O O . THR A 1 81 ? 0.614 4.253 -17.729 1.00 66.44 81 THR A O 1
ATOM 672 N N . ARG A 1 82 ? 1.480 3.017 -16.060 1.00 58.75 82 ARG A N 1
ATOM 673 C CA . ARG A 1 82 ? 2.854 3.545 -16.107 1.00 58.75 82 ARG A CA 1
ATOM 674 C C . ARG A 1 82 ? 3.533 3.387 -17.472 1.00 58.75 82 ARG A C 1
ATOM 676 O O . ARG A 1 82 ? 4.443 4.144 -17.795 1.00 58.75 82 ARG A O 1
ATOM 683 N N . VAL A 1 83 ? 3.189 2.345 -18.230 1.00 53.72 83 VAL A N 1
ATOM 684 C CA . VAL A 1 83 ? 3.839 2.065 -19.522 1.00 53.72 83 VAL A CA 1
ATOM 685 C C . VAL A 1 83 ? 3.212 2.908 -20.628 1.00 53.72 83 VAL A C 1
ATOM 687 O O . VAL A 1 83 ? 3.935 3.394 -21.489 1.00 53.72 83 VAL A O 1
ATOM 690 N N . ASP A 1 84 ? 1.904 3.143 -20.551 1.00 50.78 84 ASP A N 1
ATOM 691 C CA . ASP A 1 84 ? 1.178 3.915 -21.558 1.00 50.78 84 ASP A CA 1
ATOM 692 C C . ASP A 1 84 ? 1.334 5.434 -21.330 1.00 50.78 84 ASP A C 1
ATOM 694 O O . ASP A 1 84 ? 1.325 6.202 -22.291 1.00 50.78 84 ASP A O 1
ATOM 698 N N . SER A 1 85 ? 1.555 5.885 -20.083 1.00 49.41 85 SER A N 1
ATOM 699 C CA . SER A 1 85 ? 1.772 7.304 -19.753 1.00 49.41 85 SER A CA 1
ATOM 700 C C . SER A 1 85 ? 3.125 7.847 -20.221 1.00 49.41 85 SER A C 1
ATOM 702 O O . SER A 1 85 ? 3.183 8.997 -20.633 1.00 49.41 85 SER A O 1
ATOM 704 N N . ILE A 1 86 ? 4.193 7.040 -20.266 1.00 53.84 86 ILE A N 1
ATOM 705 C CA . ILE A 1 86 ? 5.504 7.472 -20.803 1.00 53.84 86 ILE A CA 1
ATOM 706 C C . ILE A 1 86 ? 5.414 7.826 -22.299 1.00 53.84 86 ILE A C 1
ATOM 708 O O . ILE A 1 86 ? 6.122 8.723 -22.764 1.00 53.84 86 ILE A O 1
ATOM 712 N N . ASP A 1 87 ? 4.522 7.168 -23.045 1.00 49.41 87 ASP A N 1
ATOM 713 C CA . ASP A 1 87 ? 4.249 7.493 -24.449 1.00 49.41 87 ASP A CA 1
ATOM 714 C C . ASP A 1 87 ? 3.231 8.645 -24.604 1.00 49.41 87 ASP A C 1
ATOM 716 O O . ASP A 1 87 ? 3.252 9.353 -25.616 1.00 49.41 87 ASP A O 1
ATOM 720 N N . LEU A 1 88 ? 2.388 8.892 -23.592 1.00 48.53 88 LEU A N 1
ATOM 721 C CA . LEU A 1 88 ? 1.351 9.935 -23.590 1.00 48.53 88 LEU A CA 1
ATOM 722 C C . LEU A 1 88 ? 1.814 11.286 -23.000 1.00 48.53 88 LEU A C 1
ATOM 724 O O . LEU A 1 88 ? 1.256 12.327 -23.348 1.00 48.53 88 LEU A O 1
ATOM 728 N N . ASP A 1 89 ? 2.881 11.305 -22.193 1.00 47.22 89 ASP A N 1
ATOM 729 C CA . ASP A 1 89 ? 3.458 12.503 -21.545 1.00 47.22 89 ASP A CA 1
ATOM 730 C C . ASP A 1 89 ? 4.030 13.524 -22.548 1.00 47.22 89 ASP A C 1
ATOM 732 O O . ASP A 1 89 ? 4.312 14.675 -22.218 1.00 47.22 89 ASP A O 1
ATOM 736 N N . ARG A 1 90 ? 4.172 13.136 -23.822 1.00 49.47 90 ARG A N 1
ATOM 737 C CA . ARG A 1 90 ? 4.486 14.067 -24.917 1.00 49.47 90 ARG A CA 1
ATOM 738 C C . ARG A 1 90 ? 3.281 14.870 -25.413 1.00 49.47 90 ARG A C 1
ATOM 740 O O . ARG A 1 90 ? 3.484 15.768 -26.229 1.00 49.47 90 ARG A O 1
ATOM 747 N N . GLN A 1 91 ? 2.058 14.560 -24.977 1.00 45.06 91 GLN A N 1
ATOM 748 C CA . GLN A 1 91 ? 0.836 15.124 -25.560 1.00 45.06 91 GLN A CA 1
ATOM 749 C C . GLN A 1 91 ? -0.094 15.842 -24.563 1.00 45.06 91 GLN A C 1
ATOM 751 O O . GLN A 1 91 ? -0.950 16.598 -25.013 1.00 45.06 91 GLN A O 1
ATOM 756 N N . ILE A 1 92 ? 0.102 15.697 -23.245 1.00 46.88 92 ILE A N 1
ATOM 757 C CA . ILE A 1 92 ? -0.762 16.295 -22.202 1.00 46.88 92 ILE A CA 1
ATOM 758 C C . ILE A 1 92 ? 0.001 17.360 -21.390 1.00 46.88 92 ILE A C 1
ATOM 760 O O . ILE A 1 92 ? -0.056 17.418 -20.170 1.00 46.88 92 ILE A O 1
ATOM 764 N N . SER A 1 93 ? 0.745 18.245 -22.058 1.00 43.53 93 SER A N 1
ATOM 765 C CA . SER A 1 93 ? 1.174 19.519 -21.448 1.00 43.53 93 SER A CA 1
ATOM 766 C C . SER A 1 93 ? 0.182 20.649 -21.742 1.00 43.53 93 SER A C 1
ATOM 768 O O . SER A 1 93 ? 0.541 21.826 -21.757 1.00 43.53 93 SER A O 1
ATOM 770 N N . ILE A 1 94 ? -1.051 20.291 -22.085 1.00 48.09 94 ILE A N 1
ATOM 771 C CA . ILE A 1 94 ? -2.092 21.209 -22.506 1.00 48.09 94 ILE A CA 1
ATOM 772 C C . ILE A 1 94 ? -3.366 20.676 -21.828 1.00 48.09 94 ILE A C 1
ATOM 774 O O . ILE A 1 94 ? -3.800 19.583 -22.169 1.00 48.09 94 ILE A O 1
ATOM 778 N N . TRP A 1 95 ? -3.972 21.512 -20.974 1.00 43.12 95 TRP A N 1
ATOM 779 C CA . TRP A 1 95 ? -5.335 21.427 -20.409 1.00 43.12 95 TRP A CA 1
ATOM 780 C C . TRP A 1 95 ? -5.383 20.771 -19.018 1.00 43.12 95 TRP A C 1
ATOM 782 O O . TRP A 1 95 ? -5.464 19.556 -18.896 1.00 43.12 95 TRP A O 1
ATOM 792 N N . ASP A 1 96 ? -5.250 21.585 -17.966 1.00 37.88 96 ASP A N 1
ATOM 793 C CA . ASP A 1 96 ? -6.373 21.862 -17.053 1.00 37.88 96 ASP A CA 1
ATOM 794 C C . ASP A 1 96 ? -5.921 22.813 -15.930 1.00 37.88 96 ASP A C 1
ATOM 796 O O . ASP A 1 96 ? -5.338 22.417 -14.921 1.00 37.88 96 ASP A O 1
ATOM 800 N N . ASP A 1 97 ? -6.189 24.103 -16.152 1.00 43.31 97 ASP A N 1
ATOM 801 C CA . ASP A 1 97 ? -6.602 25.009 -15.082 1.00 43.31 97 ASP A CA 1
ATOM 802 C C . ASP A 1 97 ? -8.053 24.625 -14.753 1.00 43.31 97 ASP A C 1
ATOM 804 O O . ASP A 1 97 ? -8.951 24.995 -15.503 1.00 43.31 97 ASP A O 1
ATOM 808 N N . ASP A 1 98 ? -8.283 23.868 -13.679 1.00 41.31 98 ASP A N 1
ATOM 809 C CA . ASP A 1 98 ? -9.578 23.846 -12.990 1.00 41.31 98 ASP A CA 1
ATOM 810 C C . ASP A 1 98 ? -9.376 23.457 -11.513 1.00 41.31 98 ASP A C 1
ATOM 812 O O . ASP A 1 98 ? -9.176 22.300 -11.133 1.00 41.31 98 ASP A O 1
ATOM 816 N N . GLU A 1 99 ? -9.403 24.482 -10.658 1.00 52.72 99 GLU A N 1
ATOM 817 C CA . GLU A 1 99 ? -9.692 24.360 -9.234 1.00 52.72 99 GLU A CA 1
ATOM 818 C C . GLU A 1 99 ? -11.125 23.826 -9.058 1.00 52.72 99 GLU A C 1
ATOM 820 O O . GLU A 1 99 ? -12.050 24.624 -9.000 1.00 52.72 99 GLU A O 1
ATOM 825 N N . GLU A 1 100 ? -11.352 22.517 -8.909 1.00 44.38 100 GLU A N 1
ATOM 826 C CA . GLU A 1 100 ? -12.478 22.031 -8.092 1.00 44.38 100 GLU A CA 1
ATOM 827 C C . GLU A 1 100 ? -12.430 20.523 -7.817 1.00 44.38 100 GLU A C 1
ATOM 829 O O . GLU A 1 100 ? -12.420 19.679 -8.709 1.00 44.38 100 GLU A O 1
ATOM 834 N N . ILE A 1 101 ? -12.508 20.202 -6.522 1.00 43.00 101 ILE A N 1
ATOM 835 C CA . ILE A 1 101 ? -12.536 18.863 -5.926 1.00 43.00 101 ILE A CA 1
ATOM 836 C C . ILE A 1 101 ? -11.165 18.177 -5.960 1.00 43.00 101 ILE A C 1
ATOM 838 O O . ILE A 1 101 ? -10.932 17.213 -6.690 1.00 43.00 101 ILE A O 1
ATOM 842 N N . GLU A 1 102 ? -10.288 18.570 -5.028 1.00 49.97 102 GLU A N 1
ATOM 843 C CA . GLU A 1 102 ? -9.379 17.594 -4.425 1.00 49.97 102 GLU A CA 1
ATOM 844 C C . GLU A 1 102 ? -10.248 16.427 -3.926 1.00 49.97 102 GLU A C 1
ATOM 846 O O . GLU A 1 102 ? -10.803 16.456 -2.822 1.00 49.97 102 GLU A O 1
ATOM 851 N N . LYS A 1 103 ? -10.423 15.385 -4.746 1.00 56.44 103 LYS A N 1
ATOM 852 C CA . LYS A 1 103 ? -10.855 14.082 -4.254 1.00 56.44 103 LYS A CA 1
ATOM 853 C C . LYS A 1 103 ? -9.802 13.719 -3.231 1.00 56.44 103 LYS A C 1
ATOM 855 O O . LYS A 1 103 ? -8.696 13.342 -3.600 1.00 56.44 103 LYS A O 1
ATOM 860 N N . LYS A 1 104 ? -10.120 13.924 -1.951 1.00 73.44 104 LYS A N 1
ATOM 861 C CA . LYS A 1 104 ? -9.246 13.592 -0.834 1.00 73.44 104 LYS A CA 1
ATOM 862 C C . LYS A 1 104 ? -8.816 12.152 -1.053 1.00 73.44 104 LYS A C 1
ATOM 864 O O . LYS A 1 104 ? -9.636 11.249 -0.922 1.00 73.44 104 LYS A O 1
ATOM 869 N N . GLN A 1 105 ? -7.585 11.951 -1.494 1.00 85.12 105 GLN A N 1
ATOM 870 C CA . GLN A 1 105 ? -7.101 10.620 -1.798 1.00 85.12 105 GLN A CA 1
ATOM 871 C C . GLN A 1 105 ? -6.915 9.883 -0.463 1.00 85.12 105 GLN A C 1
ATOM 873 O O . GLN A 1 105 ? -6.471 10.508 0.509 1.00 85.12 105 GLN A O 1
ATOM 878 N N . PRO A 1 106 ? -7.280 8.595 -0.353 1.00 93.81 106 PRO A N 1
ATOM 879 C CA . PRO A 1 106 ? -7.028 7.823 0.857 1.00 93.81 106 PRO A CA 1
ATOM 880 C C . PRO A 1 106 ? -5.541 7.868 1.229 1.00 93.81 106 PRO A C 1
ATOM 882 O O . PRO A 1 106 ? -4.664 7.688 0.386 1.00 93.81 106 PRO A O 1
ATOM 885 N N . SER A 1 107 ? -5.223 8.086 2.501 1.00 94.94 107 SER A N 1
ATOM 886 C CA . SER A 1 107 ? -3.831 8.238 2.940 1.00 94.94 107 SER A CA 1
ATOM 887 C C . SER A 1 107 ? -3.000 6.970 2.730 1.00 94.94 107 SER A C 1
ATOM 889 O O . SER A 1 107 ? -1.795 7.052 2.490 1.00 94.94 107 SER A O 1
ATOM 891 N N . LEU A 1 108 ? -3.627 5.789 2.790 1.00 96.44 108 LEU A N 1
ATOM 892 C CA . LEU A 1 108 ? -2.946 4.543 2.439 1.00 96.44 108 LEU A CA 1
ATOM 893 C C . LEU A 1 108 ? -2.654 4.463 0.936 1.00 96.44 108 LEU A C 1
ATOM 895 O O . LEU A 1 108 ? -1.579 4.014 0.561 1.00 96.44 108 LEU A O 1
ATOM 899 N N . GLU A 1 109 ? -3.553 4.949 0.085 1.00 96.69 109 GLU A N 1
ATOM 900 C CA . GLU A 1 109 ? -3.333 5.035 -1.363 1.00 96.69 109 GLU A CA 1
ATOM 901 C C . GLU A 1 109 ? -2.177 5.989 -1.689 1.00 96.69 109 GLU A C 1
ATOM 903 O O . GLU A 1 109 ? -1.258 5.623 -2.422 1.00 96.69 109 GLU A O 1
ATOM 908 N N . GLN A 1 110 ? -2.107 7.143 -1.020 1.00 95.38 110 GLN A N 1
ATOM 909 C CA . GLN A 1 110 ? -0.947 8.038 -1.122 1.00 95.38 110 GLN A CA 1
ATOM 910 C C . GLN A 1 110 ? 0.359 7.363 -0.663 1.00 95.38 110 GLN A C 1
ATOM 912 O O . GLN A 1 110 ? 1.414 7.573 -1.262 1.00 95.38 110 GLN A O 1
ATOM 917 N N . CYS A 1 111 ? 0.300 6.510 0.364 1.00 97.31 111 CYS A N 1
ATOM 918 C CA . CYS A 1 111 ? 1.438 5.703 0.809 1.00 97.31 111 CYS A CA 1
ATOM 919 C C . CYS A 1 111 ? 1.864 4.664 -0.238 1.00 97.31 111 CYS A C 1
ATOM 921 O O . CYS A 1 111 ? 3.057 4.544 -0.533 1.00 97.31 111 CYS A O 1
ATOM 923 N N . LEU A 1 112 ? 0.907 3.952 -0.840 1.00 97.19 112 LEU A N 1
ATOM 924 C CA . LEU A 1 112 ? 1.146 2.982 -1.910 1.00 97.19 112 LEU A CA 1
ATOM 925 C C . LEU A 1 112 ? 1.801 3.650 -3.123 1.00 97.19 112 LEU A C 1
ATOM 927 O O . LEU A 1 112 ? 2.785 3.123 -3.642 1.00 97.19 112 LEU A O 1
ATOM 931 N N . HIS A 1 113 ? 1.364 4.855 -3.494 1.00 95.44 113 HIS A N 1
ATOM 932 C CA . HIS A 1 113 ? 1.971 5.639 -4.570 1.00 95.44 113 HIS A CA 1
ATOM 933 C C . HIS A 1 113 ? 3.429 6.029 -4.326 1.00 95.44 113 HIS A C 1
ATOM 935 O O . HIS A 1 113 ? 4.169 6.247 -5.284 1.00 95.44 113 HIS A O 1
ATOM 941 N N . THR A 1 114 ? 3.904 6.047 -3.075 1.00 95.06 114 THR A N 1
ATOM 942 C CA . THR A 1 114 ? 5.341 6.244 -2.819 1.00 95.06 114 THR A CA 1
ATOM 943 C C . THR A 1 114 ? 6.193 5.071 -3.314 1.00 95.06 114 THR A C 1
ATOM 945 O O . THR A 1 114 ? 7.400 5.241 -3.515 1.00 95.06 114 THR A O 1
ATOM 948 N N . LYS A 1 115 ? 5.599 3.883 -3.496 1.00 95.69 115 LYS A N 1
ATOM 949 C CA . LYS A 1 115 ? 6.256 2.687 -4.041 1.00 95.69 115 LYS A CA 1
ATOM 950 C C . LYS A 1 115 ? 5.815 2.367 -5.469 1.00 95.69 115 LYS A C 1
ATOM 952 O O . LYS A 1 115 ? 6.675 2.027 -6.275 1.00 95.69 115 LYS A O 1
ATOM 957 N N . TRP A 1 116 ? 4.528 2.496 -5.770 1.00 95.19 116 TRP A N 1
ATOM 958 C CA . TRP A 1 116 ? 3.939 2.272 -7.090 1.00 95.19 116 TRP A CA 1
ATOM 959 C C . TRP A 1 116 ? 3.287 3.567 -7.596 1.00 95.19 116 TRP A C 1
ATOM 961 O O . TRP A 1 116 ? 2.059 3.713 -7.526 1.00 95.19 116 TRP A O 1
ATOM 971 N N . PRO A 1 117 ? 4.095 4.544 -8.056 1.00 92.19 117 PRO A N 1
ATOM 972 C CA . PRO A 1 117 ? 3.578 5.796 -8.597 1.00 92.19 117 PRO A CA 1
ATOM 973 C C . PRO A 1 117 ? 2.576 5.528 -9.718 1.00 92.19 117 PRO A C 1
ATOM 975 O O . PRO A 1 117 ? 2.784 4.603 -10.502 1.00 92.19 117 PRO A O 1
ATOM 978 N N . GLU A 1 118 ? 1.505 6.324 -9.768 1.00 89.00 118 GLU A N 1
ATOM 979 C CA . GLU A 1 118 ? 0.511 6.315 -10.863 1.00 89.00 118 GLU A CA 1
ATOM 980 C C . GLU A 1 118 ? -0.227 4.980 -11.074 1.00 89.00 118 GLU A C 1
ATOM 982 O O . GLU A 1 118 ? -0.889 4.771 -12.093 1.00 89.00 118 GLU A O 1
ATOM 987 N N . SER A 1 119 ? -0.120 4.060 -10.115 1.00 93.69 119 SER A N 1
ATOM 988 C CA . SER A 1 119 ? -0.862 2.805 -10.149 1.00 93.69 119 SER A CA 1
ATOM 989 C C . SER A 1 119 ? -2.355 3.033 -9.930 1.00 93.69 119 SER A C 1
ATOM 991 O O . SER A 1 119 ? -2.755 3.854 -9.112 1.00 93.69 119 SER A O 1
ATOM 993 N N . ASN A 1 120 ? -3.196 2.292 -10.641 1.00 94.56 120 ASN A N 1
ATOM 994 C CA . ASN A 1 120 ? -4.616 2.263 -10.327 1.00 94.56 120 ASN A CA 1
ATOM 995 C C . ASN A 1 120 ? -4.847 1.347 -9.117 1.00 94.56 120 ASN A C 1
ATOM 997 O O . ASN A 1 120 ? -4.304 0.238 -9.067 1.00 94.56 120 ASN A O 1
ATOM 1001 N N . ILE A 1 121 ? -5.639 1.816 -8.154 1.00 95.31 121 ILE A N 1
ATOM 1002 C CA . ILE A 1 121 ? -5.872 1.143 -6.875 1.00 95.31 121 ILE A CA 1
ATOM 1003 C C . ILE A 1 121 ? -7.360 0.827 -6.749 1.00 95.31 121 ILE A C 1
ATOM 1005 O O . ILE A 1 121 ? -8.199 1.723 -6.682 1.00 95.31 121 ILE A O 1
ATOM 1009 N N . ASP A 1 122 ? -7.678 -0.466 -6.701 1.00 95.94 122 ASP A N 1
ATOM 1010 C CA . ASP A 1 122 ? -9.032 -0.967 -6.467 1.00 95.94 122 ASP A CA 1
ATOM 1011 C C . ASP A 1 122 ? -9.116 -1.596 -5.072 1.00 95.94 122 ASP A C 1
ATOM 1013 O O . ASP A 1 122 ? -8.376 -2.519 -4.725 1.00 95.94 122 ASP A O 1
ATOM 1017 N N . TRP A 1 123 ? -10.034 -1.076 -4.262 1.00 95.56 123 TRP A N 1
ATOM 1018 C CA . TRP A 1 123 ? -10.290 -1.521 -2.894 1.00 95.56 123 TRP A CA 1
ATOM 1019 C C . TRP A 1 123 ? -11.140 -2.797 -2.826 1.00 95.56 123 TRP A C 1
ATOM 1021 O O . TRP A 1 123 ? -11.420 -3.277 -1.735 1.00 95.56 123 TRP A O 1
ATOM 1031 N N . ASN A 1 124 ? -11.569 -3.356 -3.963 1.00 94.75 124 ASN A N 1
ATOM 1032 C CA . ASN A 1 124 ? -12.355 -4.591 -4.062 1.00 94.75 124 ASN A CA 1
ATOM 1033 C C . ASN A 1 124 ? -13.645 -4.570 -3.213 1.00 94.75 124 ASN A C 1
ATOM 1035 O O . ASN A 1 124 ? -14.068 -5.589 -2.670 1.00 94.75 124 ASN A O 1
ATOM 1039 N N . GLY A 1 125 ? -14.275 -3.398 -3.090 1.00 91.44 125 GLY A N 1
ATOM 1040 C CA . GLY A 1 125 ? -15.471 -3.189 -2.266 1.00 91.44 125 GLY A CA 1
ATOM 1041 C C . GLY A 1 125 ? -15.197 -2.859 -0.792 1.00 91.44 125 GLY A C 1
ATOM 1042 O O . GLY A 1 125 ? -16.146 -2.570 -0.064 1.00 91.44 125 GLY A O 1
ATOM 1043 N N . GLU A 1 126 ? -13.933 -2.844 -0.357 1.00 90.69 126 GLU A N 1
ATOM 1044 C CA . GLU A 1 126 ? -13.538 -2.393 0.980 1.00 90.69 126 GLU A CA 1
ATOM 1045 C C . GLU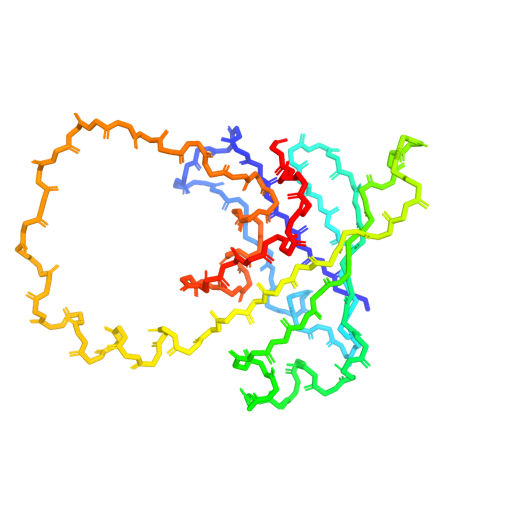 A 1 126 ? -13.642 -0.869 1.127 1.00 90.69 126 GLU A C 1
ATOM 1047 O O . GLU A 1 126 ? -13.500 -0.105 0.168 1.00 90.69 126 GLU A O 1
ATOM 1052 N N . THR A 1 127 ? -13.854 -0.403 2.361 1.00 90.50 127 THR A N 1
ATOM 1053 C CA . THR A 1 127 ? -13.810 1.037 2.659 1.00 90.50 127 THR A CA 1
ATOM 1054 C C . THR A 1 127 ? -12.353 1.527 2.674 1.00 90.50 127 THR A C 1
ATOM 1056 O O . THR A 1 127 ? -11.552 0.972 3.430 1.00 90.50 127 THR A O 1
ATOM 1059 N N . PRO A 1 128 ? -11.988 2.577 1.909 1.00 90.12 128 PRO A N 1
ATOM 1060 C CA . PRO A 1 128 ? -10.615 3.084 1.876 1.00 90.12 128 PRO A CA 1
ATOM 1061 C C . PRO A 1 128 ? -10.117 3.653 3.217 1.00 90.12 128 PRO A C 1
ATOM 1063 O O . PRO A 1 128 ? -10.893 4.154 4.034 1.00 90.12 128 PRO A O 1
ATOM 1066 N N . PHE A 1 129 ? -8.794 3.648 3.415 1.00 89.06 129 PHE A N 1
ATOM 1067 C CA . PHE A 1 129 ? -8.140 4.127 4.644 1.00 89.06 129 PHE A CA 1
ATOM 1068 C C . PHE A 1 129 ? -7.617 5.571 4.486 1.00 89.06 129 PHE A C 1
ATOM 1070 O O . PHE A 1 129 ? -6.676 5.816 3.723 1.00 89.06 129 PHE A O 1
ATOM 1077 N N . TYR A 1 130 ? -8.210 6.516 5.230 1.00 85.50 130 TYR A N 1
ATOM 1078 C CA . TYR A 1 130 ? -7.976 7.974 5.155 1.00 85.50 130 TYR A CA 1
ATOM 1079 C C . TYR A 1 130 ? -7.121 8.563 6.285 1.00 85.50 130 TYR A C 1
ATOM 1081 O O . TYR A 1 130 ? -7.088 8.002 7.396 1.00 85.50 130 TYR A O 1
#

Radius of gyration: 15.57 Å; Cα contacts (8 Å, |Δi|>4): 217; chains: 1; bounding box: 32×39×42 Å

Sequence (130 aa):
MGFLFFNKNEPEKKRTQVGSMYKTPLLPIWVTQVNGSYGVLFCTARDLVTDWKTERYFCLHYYNGHFTQQAEATITIDTRTRVDSIDLDRQISIWDDDEEIEKKQPSLEQCLHTKWPESNIDWNGETPFY

Mean predicted aligned error: 7.49 Å

Nearest PDB structures (foldseek):
  6y77-assembly1_B  TM=3.939E-01  e=2.562E+00  Stutzerimonas stutzeri

pLDDT: mean 86.0, std 17.76, range [37.88, 98.38]

Secondary structure (DSSP, 8-state):
-EEEEE-TTS-GGG-----HHHHS-SSSEEEEEETTEEEEEE-S-TTTTT-TTGGGEEEEEEE---TT--SPEEEEEE-THHHHHHHHTTT-SS------------HHHHHHHTTSTT-EEE-TTPPP--

Solvent-accessible surface area (backbone atoms only — not comparable to full-atom values): 7696 Å² total; per-residue (Å²): 112,17,43,45,58,33,50,87,87,46,58,78,97,71,49,80,76,77,57,65,71,34,66,55,25,86,46,40,35,28,42,34,38,41,72,87,45,52,31,38,41,34,41,87,57,61,51,38,73,79,32,74,73,49,51,31,55,47,58,35,38,37,42,66,81,49,88,84,60,87,65,69,46,52,34,38,42,34,38,56,58,54,65,58,42,71,73,43,66,81,71,66,89,64,90,80,95,72,96,76,75,84,70,79,68,34,42,53,57,59,24,49,35,75,76,47,61,78,38,50,77,42,46,82,87,51,84,80,52,108